Protein AF-A0A7C0TXQ8-F1 (afdb_monomer)

Solvent-accessible surface area (backbone atoms only — not comparable to full-atom values): 5633 Å² total; per-residue (Å²): 134,61,78,70,68,56,53,55,55,54,36,51,53,21,46,52,47,29,59,65,34,46,59,61,43,49,55,49,50,50,49,43,51,55,17,49,44,9,60,77,41,30,73,63,35,25,73,75,69,68,41,43,44,70,54,14,46,50,58,56,66,28,65,68,56,49,52,51,45,52,55,40,48,52,53,25,50,55,22,43,49,51,34,46,42,64,65,49,50,52,47,52,55,52,50,52,52,51,51,51,53,51,54,52,59,74,75,105

Structure (mmCIF, N/CA/C/O backbone):
data_AF-A0A7C0TXQ8-F1
#
_entry.id   AF-A0A7C0TXQ8-F1
#
loop_
_atom_site.group_PDB
_atom_site.id
_atom_site.type_symbol
_atom_site.label_atom_id
_atom_site.label_alt_id
_atom_site.label_comp_id
_atom_site.label_asym_id
_atom_site.label_entity_id
_atom_site.label_seq_id
_atom_site.pdbx_PDB_ins_code
_atom_site.Cartn_x
_atom_site.Cartn_y
_atom_site.Cartn_z
_atom_site.occupancy
_atom_site.B_iso_or_equiv
_atom_site.auth_seq_id
_atom_site.auth_comp_id
_atom_site.auth_asym_id
_atom_site.auth_atom_id
_atom_site.pdbx_PDB_model_num
ATOM 1 N N . MET A 1 1 ? -28.930 -2.802 24.374 1.00 45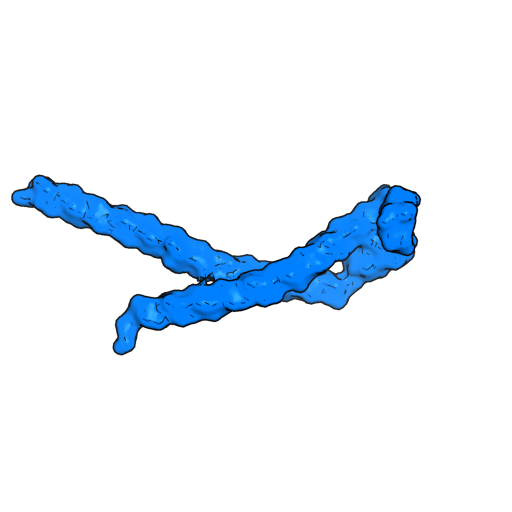.66 1 MET A N 1
ATOM 2 C CA . MET A 1 1 ? -27.706 -3.293 23.690 1.00 45.66 1 MET A CA 1
ATOM 3 C C . MET A 1 1 ? -26.529 -2.427 24.115 1.00 45.66 1 MET A C 1
ATOM 5 O O . MET A 1 1 ? -26.483 -1.263 23.745 1.00 45.66 1 MET A O 1
ATOM 9 N N . SER A 1 2 ? -25.650 -2.947 24.975 1.00 42.69 2 SER A N 1
ATOM 10 C CA . SER A 1 2 ? -24.591 -2.173 25.640 1.00 42.69 2 SER A CA 1
ATOM 11 C C . SER A 1 2 ? -23.492 -1.726 24.665 1.00 42.69 2 SER A C 1
ATOM 13 O O . SER A 1 2 ? -23.131 -2.452 23.735 1.00 42.69 2 SER A O 1
ATOM 15 N N . SER A 1 3 ? -22.935 -0.531 24.889 1.00 50.00 3 SER A N 1
ATOM 16 C CA . SER A 1 3 ? -21.854 0.076 24.086 1.00 50.00 3 SER A CA 1
ATOM 17 C C . SER A 1 3 ? -20.631 -0.842 23.901 1.00 50.00 3 SER A C 1
ATOM 19 O O . SER A 1 3 ? -19.936 -0.769 22.887 1.00 50.00 3 SER A O 1
ATOM 21 N N . LEU A 1 4 ? -20.426 -1.777 24.834 1.00 50.16 4 LEU A N 1
ATOM 22 C CA . LEU A 1 4 ? -19.380 -2.801 24.817 1.00 50.16 4 LEU A CA 1
ATOM 23 C C . LEU A 1 4 ? -19.529 -3.818 23.668 1.00 50.16 4 LEU A C 1
ATOM 25 O O . LEU A 1 4 ? -18.527 -4.214 23.076 1.00 50.16 4 LEU A O 1
ATOM 29 N N . GLY A 1 5 ? -20.755 -4.202 23.292 1.00 50.78 5 GLY A N 1
ATOM 30 C CA . GLY A 1 5 ? -21.002 -5.184 22.223 1.00 50.78 5 GLY A CA 1
ATOM 31 C C . GLY A 1 5 ? -20.835 -4.636 20.798 1.00 50.78 5 GLY A C 1
ATOM 32 O O . GLY A 1 5 ? -20.659 -5.399 19.850 1.00 50.78 5 GLY A O 1
ATOM 33 N N . ARG A 1 6 ? -20.872 -3.307 20.626 1.00 56.66 6 ARG A N 1
ATOM 34 C CA . ARG A 1 6 ? -20.675 -2.636 19.325 1.00 56.66 6 ARG A CA 1
ATOM 35 C C . ARG A 1 6 ? -19.187 -2.462 18.999 1.00 56.66 6 ARG A C 1
ATOM 37 O O . ARG A 1 6 ? -18.786 -2.633 17.850 1.00 56.66 6 ARG A O 1
ATOM 44 N N . SER A 1 7 ? -18.371 -2.194 20.024 1.00 61.97 7 SER A N 1
ATOM 45 C CA . SER A 1 7 ? -16.911 -2.041 19.919 1.00 61.97 7 SER A CA 1
ATOM 46 C C . SER A 1 7 ? -16.209 -3.343 19.504 1.00 61.97 7 SER A C 1
ATOM 48 O O . SER A 1 7 ? -15.290 -3.308 18.682 1.00 61.97 7 SER A O 1
ATOM 50 N N . SER A 1 8 ? -16.675 -4.507 19.978 1.00 72.56 8 SER A N 1
ATOM 51 C CA . SER A 1 8 ? -16.094 -5.804 19.595 1.00 72.56 8 SER A CA 1
ATOM 52 C C . SER A 1 8 ? -16.319 -6.137 18.116 1.00 72.56 8 SER A C 1
ATOM 54 O O . SER A 1 8 ? -15.373 -6.521 17.430 1.00 72.56 8 SER A O 1
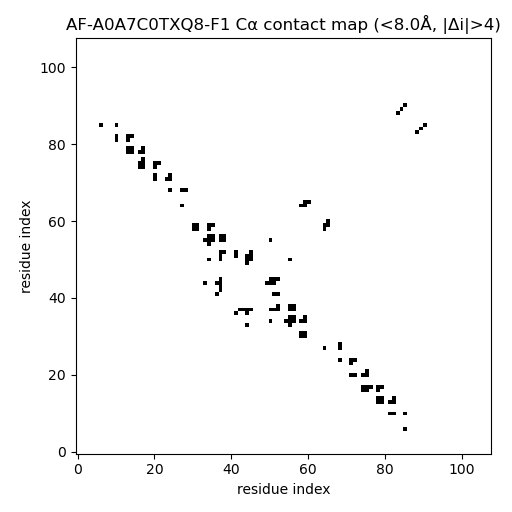ATOM 56 N N . LYS A 1 9 ? -17.533 -5.909 17.592 1.00 82.62 9 LYS A N 1
ATOM 57 C CA . LYS A 1 9 ? -17.863 -6.118 16.170 1.00 82.62 9 LYS A CA 1
ATOM 58 C C . LYS A 1 9 ? -17.076 -5.184 15.251 1.00 82.62 9 LYS A C 1
ATOM 60 O O . LYS A 1 9 ? -16.493 -5.647 14.278 1.00 82.62 9 LYS A O 1
ATOM 65 N N . ALA A 1 10 ? -17.010 -3.892 15.580 1.00 83.44 10 ALA A N 1
ATOM 66 C CA . ALA A 1 10 ? -16.237 -2.923 14.801 1.00 83.44 10 ALA A CA 1
ATOM 67 C C . ALA A 1 10 ? -14.740 -3.274 14.774 1.00 83.44 10 ALA A C 1
ATOM 69 O O . ALA A 1 10 ? -14.109 -3.218 13.724 1.00 83.44 10 ALA A O 1
ATOM 70 N N . THR A 1 11 ? -14.187 -3.713 15.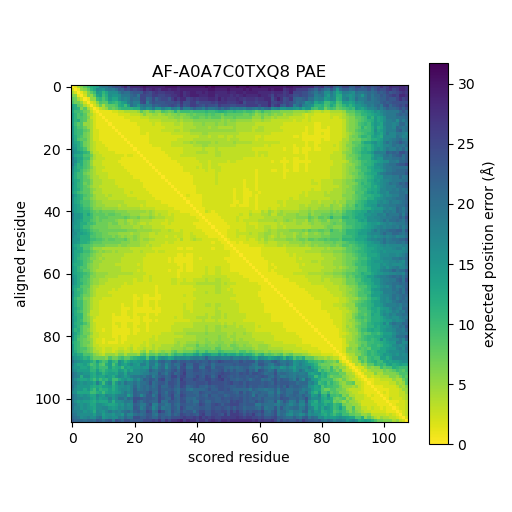909 1.00 88.62 11 THR A N 1
ATOM 71 C CA . THR A 1 11 ? -12.789 -4.162 15.998 1.00 88.62 11 THR A CA 1
ATOM 72 C C . THR A 1 11 ? -12.540 -5.426 15.178 1.00 88.62 11 THR A C 1
ATOM 74 O O . THR A 1 11 ? -11.498 -5.539 14.542 1.00 88.62 11 THR A O 1
ATOM 77 N N . TYR A 1 12 ? -13.484 -6.371 15.172 1.00 89.94 12 TYR A N 1
ATOM 78 C CA . TYR A 1 12 ? -13.386 -7.581 14.356 1.00 89.94 12 TYR A CA 1
ATOM 79 C C . TYR A 1 12 ? -13.395 -7.258 12.857 1.00 89.94 12 TYR A C 1
ATOM 81 O O . TYR A 1 12 ? -12.531 -7.731 12.124 1.00 89.94 12 TYR A O 1
ATOM 89 N N . ILE A 1 13 ? -14.320 -6.403 12.409 1.00 93.44 13 ILE A N 1
ATOM 90 C CA . ILE A 1 13 ? -14.383 -5.959 11.009 1.00 93.44 13 ILE A CA 1
ATOM 91 C C . ILE A 1 13 ? -13.089 -5.237 10.624 1.00 93.44 13 ILE A C 1
ATOM 93 O O . ILE A 1 13 ? -12.491 -5.560 9.601 1.00 93.44 13 ILE A O 1
ATOM 97 N N . ALA A 1 14 ? -12.620 -4.311 11.464 1.00 93.88 14 ALA A N 1
ATOM 98 C CA . ALA A 1 14 ? -11.375 -3.589 11.228 1.00 93.88 14 ALA A CA 1
ATOM 99 C C . ALA A 1 14 ? -10.168 -4.539 11.128 1.00 93.88 14 ALA A C 1
ATOM 101 O O . ALA A 1 14 ? -9.349 -4.387 10.227 1.00 93.88 14 ALA A O 1
ATOM 102 N N . LEU A 1 15 ? -10.102 -5.573 11.976 1.00 95.12 15 LEU A N 1
ATOM 103 C CA . LEU A 1 15 ? -9.059 -6.596 11.893 1.00 95.12 15 LEU A CA 1
ATOM 104 C C . LEU A 1 15 ? -9.097 -7.335 10.548 1.00 95.12 15 LEU A C 1
ATOM 106 O O . LEU A 1 15 ? -8.070 -7.460 9.884 1.00 95.12 15 LEU A O 1
ATOM 110 N N . ARG A 1 16 ? -10.281 -7.768 10.104 1.00 97.12 16 ARG A N 1
ATOM 111 C CA . ARG A 1 16 ? -10.430 -8.444 8.807 1.00 97.12 16 ARG A CA 1
ATOM 112 C C . ARG A 1 16 ? -10.029 -7.545 7.642 1.00 97.12 16 ARG A C 1
ATOM 114 O O . ARG A 1 16 ? -9.356 -8.015 6.733 1.00 97.12 16 ARG A O 1
ATOM 121 N N . ILE A 1 17 ? -10.378 -6.258 7.687 1.00 97.31 17 ILE A N 1
ATOM 122 C CA . ILE A 1 17 ? -9.939 -5.285 6.678 1.00 97.31 17 ILE A CA 1
ATOM 123 C C . ILE A 1 17 ? -8.412 -5.188 6.667 1.00 97.31 17 ILE A C 1
ATOM 125 O O . ILE A 1 17 ? -7.819 -5.275 5.594 1.00 97.31 17 ILE A O 1
ATOM 129 N N . THR A 1 18 ? -7.757 -5.060 7.826 1.00 97.19 18 THR A N 1
ATOM 130 C CA . THR A 1 18 ? -6.286 -4.992 7.883 1.00 97.19 18 THR A CA 1
ATOM 131 C C . THR A 1 18 ? -5.608 -6.252 7.360 1.00 97.19 18 THR A C 1
ATOM 133 O O . THR A 1 18 ? -4.640 -6.147 6.613 1.00 97.19 18 THR A O 1
ATOM 136 N N . GLU A 1 19 ? -6.134 -7.433 7.693 1.00 96.88 19 GLU A N 1
ATOM 137 C CA . GLU A 1 19 ? -5.606 -8.713 7.212 1.00 96.88 19 GLU A CA 1
ATOM 138 C C . GLU A 1 19 ? -5.718 -8.798 5.687 1.00 96.88 19 GLU A C 1
ATOM 140 O O . GLU A 1 19 ? -4.722 -9.032 5.007 1.00 96.88 19 GLU A O 1
ATOM 145 N N . LEU A 1 20 ? -6.902 -8.512 5.138 1.00 97.56 20 LEU A N 1
ATOM 146 C CA . LEU A 1 20 ? -7.154 -8.583 3.698 1.00 97.56 20 LEU A CA 1
ATOM 147 C C . LEU A 1 20 ? -6.364 -7.544 2.897 1.00 97.56 20 LEU A C 1
ATOM 149 O O . LEU A 1 20 ? -5.923 -7.831 1.790 1.00 97.56 20 LEU A O 1
ATOM 153 N N . THR A 1 21 ? -6.178 -6.342 3.441 1.00 98.12 21 THR A N 1
ATOM 154 C CA . THR A 1 21 ? -5.457 -5.259 2.753 1.00 98.12 21 THR A CA 1
ATOM 155 C C . THR A 1 21 ? -3.940 -5.364 2.878 1.00 98.12 21 THR A C 1
ATOM 157 O O . THR A 1 21 ? -3.241 -4.762 2.070 1.00 98.12 21 THR A O 1
ATOM 160 N N . SER A 1 22 ? -3.412 -6.146 3.827 1.00 97.38 22 SER A N 1
ATOM 161 C CA . SER A 1 22 ? -1.965 -6.262 4.056 1.00 97.38 22 SER A CA 1
ATOM 162 C C . SER A 1 22 ? -1.206 -6.876 2.875 1.00 97.38 22 SER A C 1
ATOM 164 O O . SER A 1 22 ? -0.199 -6.315 2.448 1.00 97.38 22 SER A O 1
ATOM 166 N N . ILE A 1 23 ? -1.704 -7.979 2.305 1.00 97.12 23 ILE A N 1
ATOM 167 C CA . ILE A 1 23 ? -1.046 -8.677 1.188 1.00 97.12 23 ILE A CA 1
ATOM 168 C C . ILE A 1 23 ? -1.046 -7.812 -0.087 1.00 97.12 23 ILE A C 1
ATOM 170 O O . ILE A 1 23 ? 0.033 -7.599 -0.644 1.00 97.12 23 ILE A O 1
ATOM 174 N N . PRO A 1 24 ? -2.187 -7.249 -0.545 1.00 97.25 24 PRO A N 1
ATOM 175 C CA . PRO A 1 24 ? -2.195 -6.364 -1.709 1.00 97.25 24 PRO A CA 1
ATOM 176 C C . PRO A 1 24 ? -1.339 -5.113 -1.505 1.00 97.25 24 PRO A C 1
ATOM 178 O O . P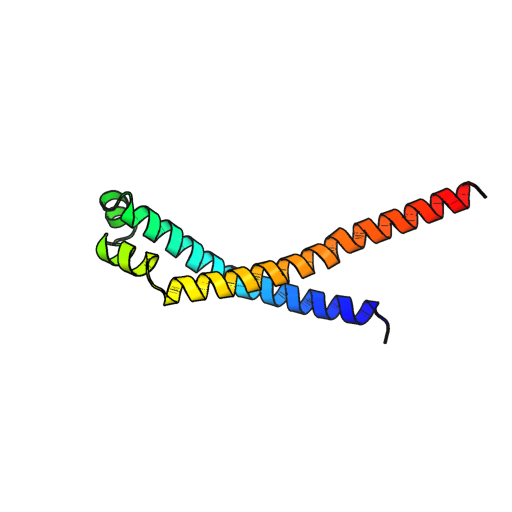RO A 1 24 ? -0.617 -4.710 -2.416 1.00 97.25 24 PRO A O 1
ATOM 181 N N . LEU A 1 25 ? -1.385 -4.507 -0.312 1.00 98.06 25 LEU A N 1
ATOM 182 C CA . LEU A 1 25 ? -0.582 -3.325 -0.009 1.00 98.06 25 LEU A CA 1
ATOM 183 C C . LEU A 1 25 ? 0.913 -3.640 -0.044 1.00 98.06 25 LEU A C 1
ATOM 185 O O . LEU A 1 25 ? 1.682 -2.863 -0.601 1.00 98.06 25 LEU A O 1
ATOM 189 N N . PHE A 1 26 ? 1.317 -4.785 0.511 1.00 98.00 26 PHE A N 1
ATOM 190 C CA . PHE A 1 26 ? 2.700 -5.243 0.469 1.00 98.00 26 PHE A CA 1
ATOM 191 C C . PHE A 1 26 ? 3.175 -5.466 -0.969 1.00 98.00 26 PHE A C 1
ATOM 193 O O . PHE A 1 26 ? 4.234 -4.969 -1.343 1.00 98.00 26 PHE A O 1
ATOM 200 N N . ALA A 1 27 ? 2.372 -6.135 -1.801 1.00 97.44 27 ALA A N 1
ATOM 201 C CA . ALA A 1 27 ? 2.704 -6.350 -3.207 1.00 97.44 27 ALA A CA 1
ATOM 202 C C . ALA A 1 27 ? 2.875 -5.024 -3.968 1.00 97.44 27 ALA A C 1
ATOM 204 O O . ALA A 1 27 ? 3.862 -4.842 -4.680 1.00 97.44 27 ALA A O 1
ATOM 205 N N . LEU A 1 28 ? 1.958 -4.068 -3.777 1.00 97.50 28 LEU A N 1
ATOM 206 C CA . LEU A 1 28 ? 2.059 -2.746 -4.398 1.00 97.50 28 LEU A CA 1
ATOM 207 C C . LEU A 1 28 ? 3.255 -1.945 -3.871 1.00 97.50 28 LEU A C 1
ATOM 209 O O . LEU A 1 28 ? 3.899 -1.244 -4.647 1.00 97.50 28 LEU A O 1
ATOM 213 N N . LEU A 1 29 ? 3.580 -2.057 -2.581 1.00 97.38 29 LEU A N 1
ATOM 214 C CA . LEU A 1 29 ? 4.755 -1.414 -1.996 1.00 97.38 29 LEU A CA 1
ATOM 215 C C . LEU A 1 29 ? 6.046 -1.959 -2.616 1.00 97.38 29 LEU A C 1
ATOM 217 O O . LEU A 1 29 ? 6.894 -1.177 -3.037 1.00 97.38 29 LEU A O 1
ATOM 221 N N . VAL A 1 30 ? 6.178 -3.286 -2.716 1.00 96.75 30 VAL A N 1
ATOM 222 C CA . VAL A 1 30 ? 7.324 -3.934 -3.372 1.00 96.75 30 VAL A CA 1
ATOM 223 C C . VAL A 1 30 ? 7.426 -3.482 -4.825 1.00 96.75 30 VAL A C 1
ATOM 225 O O . VAL A 1 30 ? 8.503 -3.085 -5.259 1.00 96.75 30 VAL A O 1
ATOM 228 N N . LEU A 1 31 ? 6.309 -3.455 -5.557 1.00 95.81 31 LEU A N 1
ATOM 229 C CA . LEU A 1 31 ? 6.270 -2.964 -6.933 1.00 95.81 31 LEU A CA 1
ATOM 230 C C . LEU A 1 31 ? 6.767 -1.513 -7.035 1.00 95.81 31 LEU A C 1
ATOM 232 O O . LEU A 1 31 ? 7.572 -1.198 -7.910 1.00 95.81 31 LEU A O 1
ATOM 236 N N . TYR A 1 32 ? 6.329 -0.633 -6.130 1.00 95.75 32 TYR A N 1
ATOM 237 C CA . TYR A 1 32 ? 6.761 0.766 -6.080 1.00 95.75 32 TYR A CA 1
ATOM 238 C C . TYR A 1 32 ? 8.254 0.913 -5.779 1.00 95.75 32 TYR A C 1
ATOM 240 O O . TYR A 1 32 ? 8.925 1.724 -6.417 1.00 95.75 32 TYR A O 1
ATOM 248 N N . ILE A 1 33 ? 8.777 0.117 -4.846 1.00 96.38 33 ILE A N 1
ATOM 249 C CA . ILE A 1 33 ? 10.199 0.110 -4.493 1.00 96.38 33 ILE A CA 1
ATOM 250 C C . ILE A 1 33 ? 11.027 -0.385 -5.680 1.00 96.38 33 ILE A C 1
ATOM 252 O O . ILE A 1 33 ? 11.920 0.326 -6.131 1.00 96.38 33 ILE A O 1
ATOM 256 N N . VAL A 1 34 ? 10.711 -1.563 -6.226 1.00 96.50 34 VAL A N 1
ATOM 257 C CA . VAL A 1 34 ? 11.462 -2.170 -7.337 1.00 96.50 34 VAL A CA 1
ATOM 258 C C . VAL A 1 34 ? 11.433 -1.271 -8.570 1.00 96.50 34 VAL A C 1
ATOM 260 O O . VAL A 1 34 ? 12.480 -1.000 -9.149 1.00 96.50 34 VAL A O 1
ATOM 263 N N . SER A 1 35 ? 10.265 -0.738 -8.940 1.00 96.62 35 SER A N 1
ATOM 264 C CA . SER A 1 35 ? 10.152 0.192 -10.071 1.00 96.62 35 SER A CA 1
ATOM 265 C C . SER A 1 35 ? 10.876 1.520 -9.823 1.00 96.62 35 SER A C 1
ATOM 267 O O . SER A 1 35 ? 11.507 2.045 -10.735 1.00 96.62 35 SER A O 1
ATOM 269 N N . GLY A 1 36 ? 10.867 2.039 -8.590 1.00 96.81 36 GLY A N 1
ATOM 270 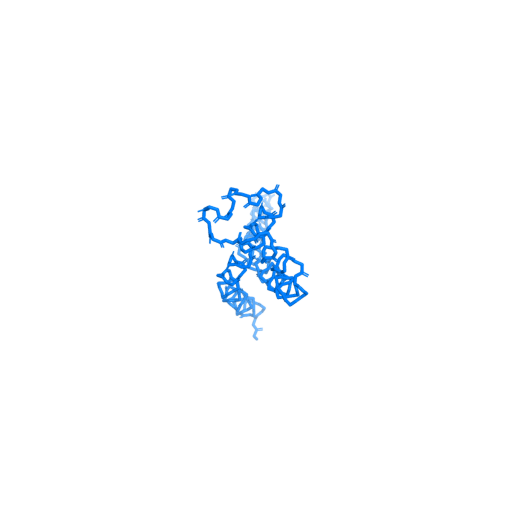C CA . GLY A 1 36 ? 11.632 3.233 -8.222 1.00 96.81 36 GLY A CA 1
ATOM 271 C C . GLY A 1 36 ? 13.140 3.012 -8.353 1.00 96.81 36 GLY A C 1
ATOM 272 O O . GLY A 1 36 ? 13.838 3.814 -8.973 1.00 96.81 36 GLY A O 1
ATOM 273 N N . TYR A 1 37 ? 13.645 1.881 -7.853 1.00 96.88 37 TYR A N 1
ATOM 274 C CA . TYR A 1 37 ? 15.043 1.495 -8.048 1.00 96.88 37 TYR A CA 1
ATOM 275 C C . TYR A 1 37 ? 15.376 1.222 -9.517 1.00 96.88 37 TYR A C 1
ATOM 277 O O . TYR A 1 37 ? 16.481 1.552 -9.935 1.00 96.88 37 TYR A O 1
ATOM 285 N N . GLY A 1 38 ? 14.441 0.691 -10.309 1.00 96.62 38 GLY A N 1
ATOM 286 C CA . GLY A 1 38 ? 14.621 0.473 -11.748 1.00 96.62 38 GLY A CA 1
ATOM 287 C C . GLY A 1 38 ? 14.770 1.768 -12.550 1.00 96.62 38 GLY A C 1
ATOM 288 O O . GLY A 1 38 ? 15.404 1.770 -13.599 1.00 96.62 38 GLY A O 1
ATOM 289 N N . ILE A 1 39 ? 14.256 2.889 -12.037 1.00 96.94 39 ILE A N 1
ATOM 290 C CA . ILE A 1 39 ? 14.491 4.221 -12.613 1.00 96.94 39 ILE A CA 1
ATOM 291 C C . ILE A 1 39 ? 15.871 4.755 -12.207 1.00 96.94 39 ILE A C 1
ATOM 293 O O . ILE A 1 39 ? 16.565 5.341 -13.033 1.00 96.94 39 ILE A O 1
ATOM 297 N N . LEU A 1 40 ? 16.269 4.560 -10.945 1.00 97.19 40 LEU A N 1
ATOM 298 C CA . LEU A 1 40 ? 17.526 5.091 -10.403 1.00 97.19 40 LEU A CA 1
ATOM 299 C C . LEU A 1 40 ? 18.764 4.300 -10.852 1.00 97.19 40 LEU A C 1
ATOM 301 O O . LEU A 1 40 ? 19.811 4.887 -11.096 1.00 97.19 40 LEU A O 1
ATOM 305 N N . ASN A 1 41 ? 18.654 2.973 -10.934 1.00 96.06 41 ASN A N 1
ATOM 306 C CA . ASN A 1 41 ? 19.745 2.042 -11.232 1.00 96.06 41 ASN A CA 1
ATOM 307 C C . ASN A 1 41 ? 19.271 0.960 -12.224 1.00 96.06 41 ASN A C 1
ATOM 309 O O . ASN A 1 41 ? 19.174 -0.215 -11.853 1.00 96.06 41 ASN A O 1
ATOM 313 N N . PRO A 1 42 ? 18.965 1.330 -13.481 1.00 93.12 42 PRO A N 1
ATOM 314 C CA . PRO A 1 42 ? 18.296 0.445 -14.435 1.00 93.12 42 PRO A CA 1
ATOM 315 C C . 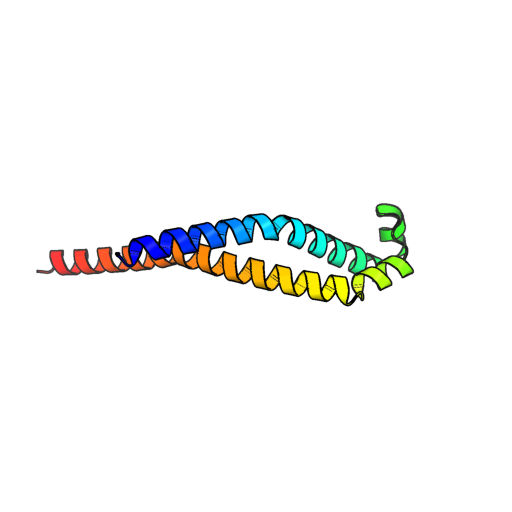PRO A 1 42 ? 19.067 -0.849 -14.708 1.00 93.12 42 PRO A C 1
ATOM 317 O O . PRO A 1 42 ? 18.477 -1.919 -14.640 1.00 93.12 42 PRO A O 1
ATOM 320 N N . LEU A 1 43 ? 20.391 -0.779 -14.901 1.00 94.38 43 LEU A N 1
ATOM 321 C CA . LEU A 1 43 ? 21.218 -1.960 -15.191 1.00 94.38 43 LEU A CA 1
ATOM 322 C C . LEU A 1 43 ? 21.173 -3.014 -14.074 1.00 94.38 43 LEU A C 1
ATOM 324 O O . LEU A 1 43 ? 21.114 -4.208 -14.346 1.00 94.38 43 LEU A O 1
ATOM 328 N N . VAL A 1 44 ? 21.194 -2.584 -12.809 1.00 94.56 44 VAL A N 1
ATOM 329 C CA . VAL A 1 44 ? 21.186 -3.505 -11.661 1.00 94.56 44 VAL A CA 1
ATOM 330 C C . VAL A 1 44 ? 19.831 -4.198 -11.548 1.00 94.56 44 VAL A C 1
ATOM 332 O O . VAL A 1 44 ? 19.760 -5.409 -11.351 1.00 94.56 44 VAL A O 1
ATOM 335 N N . VAL A 1 45 ? 18.747 -3.435 -11.678 1.00 94.75 45 VAL A N 1
ATOM 336 C CA . VAL A 1 45 ? 17.389 -3.966 -11.523 1.00 94.75 45 VAL A CA 1
ATOM 337 C C . VAL A 1 45 ? 16.992 -4.843 -12.703 1.00 94.75 45 VAL A C 1
ATOM 339 O O . VAL A 1 45 ? 16.378 -5.886 -12.484 1.00 94.75 45 VAL A O 1
ATOM 342 N N . GLU A 1 46 ? 17.383 -4.487 -13.924 1.00 95.25 46 GLU A N 1
ATOM 343 C CA . GLU A 1 46 ? 17.137 -5.298 -15.116 1.00 95.25 46 GLU A CA 1
ATOM 344 C C . GLU A 1 46 ? 17.812 -6.671 -15.002 1.00 95.25 46 GLU A C 1
ATOM 346 O O . GLU A 1 46 ? 17.175 -7.689 -15.251 1.00 95.25 46 GLU A O 1
ATOM 351 N N . VAL A 1 47 ? 19.049 -6.734 -14.497 1.00 95.94 47 VAL A N 1
ATOM 352 C CA . VAL A 1 47 ? 19.742 -8.012 -14.247 1.00 95.94 47 VAL A CA 1
ATOM 353 C C . VAL A 1 47 ? 19.055 -8.844 -13.157 1.00 95.94 47 VAL A C 1
ATOM 355 O O . VAL A 1 47 ? 18.956 -10.062 -13.285 1.00 95.94 47 VAL A O 1
ATOM 358 N N . LEU A 1 48 ? 18.580 -8.214 -12.078 1.00 94.25 48 LEU A N 1
ATOM 359 C CA . LEU A 1 48 ? 18.000 -8.929 -10.933 1.00 94.25 48 LEU A CA 1
ATOM 360 C C . LEU A 1 48 ? 16.539 -9.347 -11.132 1.00 94.25 48 LEU A C 1
ATOM 362 O O . LEU A 1 48 ? 16.092 -10.320 -10.528 1.00 94.25 48 LEU A O 1
ATOM 366 N N . THR A 1 49 ? 15.777 -8.584 -11.912 1.00 93.19 49 THR A N 1
ATOM 367 C CA . THR A 1 49 ? 14.313 -8.720 -11.997 1.00 93.19 49 THR A CA 1
ATOM 368 C C . THR A 1 49 ? 13.794 -8.879 -13.422 1.00 93.19 49 THR A C 1
ATOM 370 O O . THR A 1 49 ? 12.622 -9.200 -13.598 1.00 93.19 49 THR A O 1
ATOM 373 N N . GLY A 1 50 ? 14.633 -8.646 -14.435 1.00 93.62 50 GLY A N 1
ATOM 374 C CA . GLY A 1 50 ? 14.228 -8.588 -15.840 1.00 93.62 50 GLY A CA 1
ATOM 375 C C . GLY A 1 50 ? 13.450 -7.325 -16.216 1.00 93.62 50 GLY A C 1
ATOM 376 O O . GLY A 1 50 ? 13.008 -7.210 -17.352 1.00 93.62 50 GLY A O 1
ATOM 377 N N . LEU A 1 51 ? 13.253 -6.388 -15.281 1.00 94.12 51 LEU A N 1
ATOM 378 C CA . LEU A 1 51 ? 12.471 -5.178 -15.507 1.00 94.12 51 LEU A CA 1
ATOM 379 C C . LEU A 1 51 ? 13.321 -4.104 -16.190 1.00 94.12 51 LEU A C 1
ATOM 381 O O . LEU A 1 51 ? 14.232 -3.548 -15.573 1.00 94.12 51 LEU A O 1
ATOM 385 N N . SER A 1 52 ? 12.992 -3.768 -17.437 1.00 96.50 52 SER A N 1
ATOM 386 C CA . SER A 1 52 ? 13.679 -2.695 -18.159 1.00 96.50 52 SER A CA 1
ATOM 387 C C . SER A 1 52 ? 13.354 -1.317 -17.572 1.00 96.50 52 SER A C 1
ATOM 389 O O . SER A 1 52 ? 12.30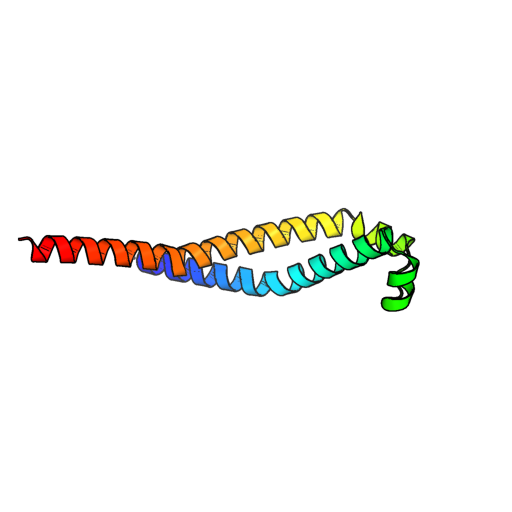8 -1.106 -16.947 1.00 96.50 52 SER A O 1
ATOM 391 N N . TYR A 1 53 ? 14.201 -0.321 -17.857 1.00 96.38 53 TYR A N 1
ATOM 392 C CA . TYR A 1 53 ? 13.947 1.076 -17.476 1.00 96.38 53 TYR A CA 1
ATOM 393 C C . TYR A 1 53 ? 12.553 1.564 -17.909 1.00 96.38 53 TYR A C 1
ATOM 395 O O . TYR A 1 53 ? 11.839 2.210 -17.141 1.00 96.38 53 TYR A O 1
ATOM 403 N N . THR A 1 54 ? 12.144 1.248 -19.143 1.00 97.00 54 THR A N 1
ATOM 404 C CA . THR A 1 54 ? 10.865 1.726 -19.691 1.00 97.00 54 THR A CA 1
ATOM 405 C C . THR A 1 54 ? 9.661 1.114 -18.980 1.00 97.00 54 THR A C 1
ATOM 407 O O . THR A 1 54 ? 8.664 1.802 -18.747 1.00 97.00 54 THR A O 1
ATOM 410 N N . GLU A 1 55 ? 9.753 -0.155 -18.586 1.00 96.19 55 GLU A N 1
ATOM 411 C CA . GLU A 1 55 ? 8.713 -0.840 -17.822 1.00 96.19 55 GLU A CA 1
ATOM 412 C C . GLU A 1 55 ? 8.677 -0.341 -16.380 1.00 96.19 55 GLU A C 1
ATOM 414 O O . GLU A 1 55 ? 7.596 -0.042 -15.872 1.00 96.19 55 GLU A O 1
ATOM 419 N N . ALA A 1 56 ? 9.841 -0.156 -15.750 1.00 96.81 56 ALA A N 1
ATOM 420 C CA . ALA A 1 56 ? 9.955 0.441 -14.425 1.00 96.81 56 ALA A CA 1
ATOM 421 C C . ALA A 1 56 ? 9.311 1.833 -14.387 1.00 96.81 56 ALA A C 1
ATOM 423 O O . ALA A 1 56 ? 8.469 2.105 -13.529 1.00 96.81 56 ALA A O 1
ATOM 424 N N . LEU A 1 57 ? 9.615 2.684 -15.371 1.00 97.50 57 LEU A N 1
ATOM 425 C CA . LEU A 1 57 ? 9.028 4.015 -15.486 1.00 97.50 57 LEU A CA 1
ATOM 426 C C . LEU A 1 57 ? 7.504 3.956 -15.662 1.00 97.50 57 LEU A C 1
ATOM 428 O O . LEU A 1 57 ? 6.780 4.684 -14.978 1.00 97.50 57 LEU A O 1
ATOM 432 N N . ARG A 1 58 ? 6.998 3.072 -16.532 1.00 96.94 58 ARG A N 1
ATOM 433 C CA . ARG A 1 58 ? 5.552 2.879 -16.749 1.00 96.94 58 ARG A CA 1
ATOM 434 C C . ARG A 1 58 ? 4.837 2.400 -15.488 1.00 96.94 58 ARG A C 1
ATOM 436 O O . ARG A 1 58 ? 3.781 2.935 -15.157 1.00 96.94 58 ARG A O 1
ATOM 443 N N . LEU A 1 59 ? 5.399 1.423 -14.776 1.00 96.12 59 LEU A N 1
ATOM 444 C CA . LEU A 1 59 ? 4.819 0.895 -13.540 1.00 96.12 59 LEU A CA 1
ATOM 445 C C . LEU A 1 59 ? 4.803 1.954 -12.435 1.00 96.12 59 LEU A C 1
ATOM 447 O O . LEU A 1 59 ? 3.763 2.181 -11.820 1.00 96.12 59 LEU A O 1
ATOM 451 N N . HIS A 1 60 ? 5.922 2.650 -12.226 1.00 97.19 60 HIS A N 1
ATOM 452 C CA . HIS A 1 60 ? 6.062 3.626 -11.146 1.00 97.19 60 HIS A CA 1
ATOM 453 C C . HIS A 1 60 ? 5.158 4.854 -11.332 1.00 97.19 60 HIS A C 1
ATOM 455 O O . HIS A 1 60 ? 4.597 5.395 -10.375 1.00 97.19 60 HIS A O 1
ATOM 461 N N . THR A 1 61 ? 4.998 5.303 -12.581 1.00 96.81 61 THR A N 1
ATOM 462 C CA . THR A 1 61 ? 4.207 6.498 -12.917 1.00 96.81 61 THR A CA 1
ATOM 463 C C . THR A 1 61 ? 2.736 6.199 -13.204 1.00 96.81 61 THR A C 1
ATOM 465 O O . THR A 1 61 ? 1.940 7.141 -13.307 1.00 96.81 61 THR A O 1
ATOM 468 N N . SER A 1 62 ? 2.354 4.918 -13.273 1.00 97.69 62 SER A N 1
ATOM 469 C CA . SER A 1 62 ? 0.994 4.484 -13.587 1.00 97.69 62 SER A CA 1
ATOM 47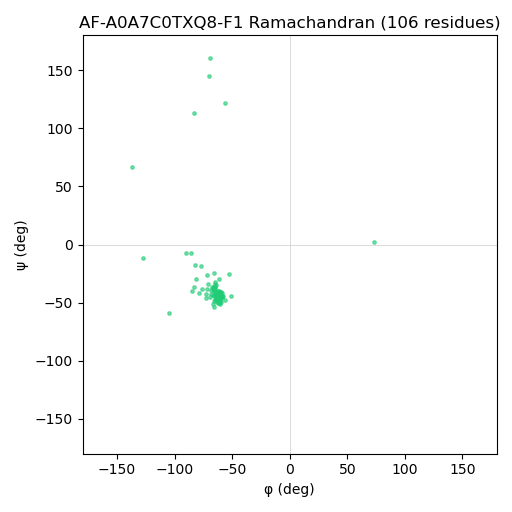0 C C . SER A 1 62 ? -0.034 5.099 -12.627 1.00 97.69 62 SER A C 1
ATOM 472 O O . SER A 1 62 ? 0.033 4.880 -11.411 1.00 97.69 62 SER A O 1
ATOM 474 N N . PRO A 1 63 ? -1.032 5.847 -13.138 1.00 96.75 63 PRO A N 1
ATOM 475 C CA . PRO A 1 63 ? -2.078 6.417 -12.298 1.00 96.75 63 PRO A CA 1
ATOM 476 C C . PRO A 1 63 ? -2.939 5.333 -11.645 1.00 96.75 63 PRO A C 1
ATOM 478 O O . PRO A 1 63 ? -3.363 5.510 -10.508 1.00 96.75 63 PRO A O 1
ATOM 481 N N . VAL A 1 64 ? -3.145 4.198 -12.319 1.00 96.69 64 VAL A N 1
ATOM 482 C CA . VAL A 1 64 ? -3.943 3.081 -11.795 1.00 96.69 64 VAL A CA 1
ATOM 483 C C . VAL A 1 64 ? -3.267 2.464 -10.572 1.00 96.69 64 VAL A C 1
ATOM 485 O O . VAL A 1 64 ? -3.905 2.316 -9.531 1.00 96.69 64 VAL A O 1
ATOM 488 N N . ILE A 1 65 ? -1.965 2.170 -10.666 1.00 95.94 65 ILE A N 1
ATOM 489 C CA . ILE A 1 65 ? -1.189 1.588 -9.558 1.00 95.94 65 ILE A CA 1
ATOM 490 C C . ILE A 1 65 ? -1.136 2.572 -8.383 1.00 95.94 65 ILE A C 1
ATOM 492 O O . ILE A 1 65 ? -1.351 2.177 -7.238 1.00 95.94 65 ILE A O 1
ATOM 496 N N . ARG A 1 66 ? -0.938 3.866 -8.663 1.00 96.81 66 ARG A N 1
ATOM 497 C CA . ARG A 1 66 ? -0.927 4.927 -7.647 1.00 96.81 66 ARG A CA 1
ATOM 498 C C . ARG A 1 66 ? -2.244 5.034 -6.890 1.00 96.81 66 ARG A C 1
ATOM 500 O O . ARG A 1 66 ? -2.245 5.046 -5.662 1.00 96.81 66 ARG A O 1
ATOM 507 N N . VAL A 1 67 ? -3.362 5.113 -7.610 1.00 97.62 67 VAL A N 1
ATOM 508 C CA . VAL A 1 67 ? -4.693 5.217 -6.997 1.00 97.62 67 VAL A CA 1
ATOM 509 C C . VAL A 1 67 ? -5.005 3.961 -6.187 1.00 97.62 67 VAL A C 1
ATOM 511 O O . VAL A 1 67 ? -5.467 4.081 -5.054 1.00 97.62 67 VAL A O 1
ATOM 514 N N . ALA A 1 68 ? -4.688 2.772 -6.710 1.00 96.75 68 ALA A N 1
ATOM 515 C CA . ALA A 1 68 ? -4.856 1.516 -5.982 1.00 96.75 68 ALA A CA 1
ATOM 516 C C . ALA A 1 68 ? -4.025 1.486 -4.690 1.00 96.75 68 ALA A C 1
ATOM 518 O O . ALA A 1 68 ? -4.555 1.155 -3.629 1.00 96.75 68 ALA A O 1
ATOM 519 N N . PHE A 1 69 ? -2.752 1.892 -4.753 1.00 97.44 69 PHE A N 1
ATOM 520 C CA . PHE A 1 69 ? -1.878 1.960 -3.582 1.00 97.44 69 PHE A CA 1
ATOM 521 C C . PHE A 1 69 ? -2.435 2.910 -2.523 1.00 97.44 69 PHE A C 1
ATOM 523 O O . PHE A 1 69 ? -2.580 2.510 -1.372 1.00 97.44 69 PHE A O 1
ATOM 530 N N . ILE A 1 70 ? -2.812 4.134 -2.904 1.00 97.56 70 ILE A N 1
ATOM 531 C CA . ILE A 1 70 ? -3.361 5.131 -1.973 1.00 97.56 70 ILE A CA 1
ATOM 532 C C . ILE A 1 70 ? -4.667 4.630 -1.346 1.00 97.56 70 ILE A C 1
ATOM 534 O O . ILE A 1 70 ? -4.825 4.692 -0.127 1.00 97.56 70 ILE A O 1
ATOM 538 N N . ALA A 1 71 ? -5.590 4.103 -2.153 1.00 97.31 71 ALA A N 1
ATOM 539 C CA . ALA A 1 71 ? -6.876 3.613 -1.667 1.00 97.31 71 ALA A CA 1
ATOM 540 C C . ALA A 1 71 ? -6.703 2.463 -0.661 1.00 97.31 71 ALA A C 1
ATOM 542 O O . ALA A 1 71 ? -7.307 2.479 0.418 1.00 97.31 71 ALA A O 1
ATOM 543 N N . ILE A 1 72 ? -5.838 1.492 -0.973 1.00 98.00 72 ILE A N 1
ATOM 544 C CA . ILE A 1 72 ? -5.553 0.368 -0.076 1.00 98.00 72 ILE A CA 1
ATOM 545 C C . ILE A 1 72 ? -4.801 0.853 1.171 1.00 98.00 72 ILE A C 1
ATOM 547 O O . ILE A 1 72 ? -5.159 0.447 2.274 1.00 98.00 72 ILE A O 1
ATOM 551 N N . ALA A 1 73 ? -3.819 1.748 1.034 1.00 97.56 73 ALA A N 1
ATOM 552 C CA . ALA A 1 73 ? -3.038 2.277 2.152 1.00 97.56 73 ALA A CA 1
ATOM 553 C C . ALA A 1 73 ? -3.911 3.036 3.158 1.00 97.56 73 ALA A C 1
ATOM 555 O O . ALA A 1 73 ? -3.808 2.793 4.362 1.00 97.56 73 ALA A O 1
ATOM 556 N N . ILE A 1 74 ? -4.804 3.912 2.683 1.00 97.94 74 ILE A N 1
ATOM 557 C CA . ILE A 1 74 ? -5.752 4.639 3.539 1.00 97.94 74 ILE A CA 1
ATOM 558 C C . ILE A 1 74 ? -6.676 3.651 4.253 1.00 97.94 74 ILE A C 1
ATOM 560 O O . ILE A 1 74 ? -6.829 3.725 5.473 1.00 97.94 74 ILE A O 1
ATOM 564 N N . THR A 1 75 ? -7.240 2.691 3.516 1.00 97.00 75 THR A N 1
ATOM 565 C CA . THR A 1 75 ? -8.151 1.677 4.069 1.00 97.00 75 THR A CA 1
ATOM 566 C C . THR A 1 75 ? -7.465 0.827 5.142 1.00 97.00 75 THR A C 1
ATOM 568 O O . THR A 1 75 ? -8.005 0.650 6.237 1.00 97.00 75 THR A O 1
ATOM 571 N N . HIS A 1 76 ? -6.252 0.344 4.855 1.00 97.94 76 HIS A N 1
ATOM 572 C CA . HIS A 1 76 ? -5.434 -0.445 5.773 1.00 97.94 76 HIS A CA 1
ATOM 573 C C . HIS A 1 76 ? -5.094 0.349 7.035 1.00 97.94 76 HIS A C 1
ATOM 575 O O . HIS A 1 76 ? -5.307 -0.124 8.151 1.00 97.94 76 HIS A O 1
ATOM 581 N N . THR A 1 77 ? -4.613 1.581 6.861 1.00 95.62 77 THR A N 1
ATOM 582 C CA . THR A 1 77 ? -4.193 2.445 7.966 1.00 95.62 77 THR A CA 1
ATOM 583 C C . THR A 1 77 ? -5.376 2.772 8.867 1.00 95.62 77 THR A C 1
ATOM 585 O O . THR A 1 77 ? -5.298 2.568 10.076 1.00 95.62 77 THR A O 1
ATOM 588 N N . TYR A 1 78 ? -6.503 3.204 8.299 1.00 95.44 78 TYR A N 1
ATOM 589 C CA . TYR A 1 78 ? -7.690 3.563 9.071 1.00 95.44 78 TYR A CA 1
ATOM 590 C C . TYR A 1 78 ? -8.227 2.383 9.895 1.00 95.44 78 TYR A C 1
ATOM 592 O O . TYR A 1 78 ? -8.468 2.513 11.098 1.00 95.44 78 TYR A O 1
ATOM 600 N N . ALA A 1 79 ? -8.343 1.200 9.283 1.00 93.88 79 ALA A N 1
ATOM 601 C CA . ALA A 1 79 ? -8.753 -0.008 9.990 1.00 93.88 79 ALA A CA 1
ATOM 602 C C . ALA A 1 79 ? -7.735 -0.416 11.076 1.00 93.88 79 ALA A C 1
ATOM 604 O O . ALA A 1 79 ? -8.122 -0.748 12.199 1.00 93.88 79 ALA A O 1
ATOM 605 N N . GLY A 1 80 ? -6.435 -0.312 10.788 1.00 94.00 80 GLY A N 1
ATOM 606 C CA . GLY A 1 80 ? -5.363 -0.575 11.750 1.00 94.00 80 GLY A CA 1
ATOM 607 C C . GLY A 1 80 ? -5.416 0.351 12.959 1.00 94.00 80 GLY A C 1
ATOM 608 O O . GLY A 1 80 ? -5.301 -0.113 14.095 1.00 94.00 80 GLY A O 1
ATOM 609 N N . PHE A 1 81 ? -5.692 1.637 12.745 1.0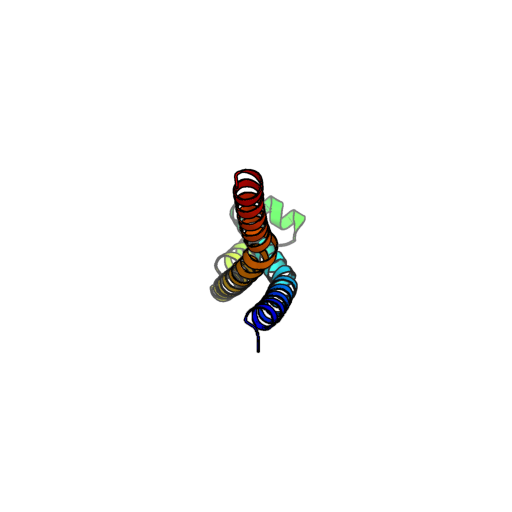0 92.94 81 PHE A N 1
ATOM 610 C CA . PHE A 1 81 ? -5.892 2.603 13.822 1.00 92.94 81 PHE A CA 1
ATOM 611 C C . PHE A 1 81 ? -7.059 2.217 14.733 1.00 92.94 81 PHE A C 1
ATOM 613 O O . PHE A 1 81 ? -6.904 2.230 15.954 1.00 92.94 81 PHE A O 1
ATOM 620 N N . ILE A 1 82 ? -8.198 1.799 14.172 1.00 90.19 82 ILE A N 1
ATOM 621 C CA . ILE A 1 82 ? -9.346 1.326 14.964 1.00 90.19 82 ILE A CA 1
ATOM 622 C C . ILE A 1 82 ? -8.950 0.123 15.830 1.00 90.19 82 ILE A C 1
ATOM 624 O O . ILE A 1 82 ? -9.268 0.082 17.022 1.00 90.19 82 ILE A O 1
ATOM 628 N N . VAL A 1 83 ? -8.225 -0.847 15.262 1.00 90.25 83 VAL A N 1
ATOM 629 C CA . VAL A 1 83 ? -7.739 -2.020 16.005 1.00 90.25 83 VAL A CA 1
ATOM 630 C C . VAL A 1 83 ? -6.792 -1.603 17.133 1.00 90.25 83 VAL A C 1
ATOM 632 O O . VAL A 1 83 ? -6.946 -2.075 18.261 1.00 90.25 83 VAL A O 1
ATOM 635 N N . LEU A 1 84 ? -5.835 -0.712 16.862 1.00 88.12 84 LEU A N 1
ATOM 636 C CA . LEU A 1 84 ? -4.862 -0.234 17.847 1.00 88.12 84 LEU A CA 1
ATOM 637 C C . LEU A 1 84 ? -5.528 0.530 18.995 1.00 88.12 84 LEU A C 1
ATOM 639 O O . LEU A 1 84 ? -5.239 0.254 20.163 1.00 88.12 84 LEU A O 1
ATOM 643 N N . ILE A 1 85 ? -6.453 1.439 18.684 1.00 85.75 85 ILE A N 1
ATOM 644 C CA . ILE A 1 85 ? -7.192 2.211 19.687 1.00 85.75 85 ILE A CA 1
ATOM 645 C C . ILE A 1 85 ? -8.011 1.268 20.572 1.00 85.75 85 ILE A C 1
ATOM 647 O O . ILE A 1 85 ? -7.887 1.303 21.798 1.00 85.75 85 ILE A O 1
ATOM 651 N N . ASN A 1 86 ? -8.785 0.360 19.975 1.00 82.50 86 ASN A N 1
ATOM 652 C CA . ASN A 1 86 ? -9.669 -0.517 20.739 1.00 82.50 86 ASN A CA 1
ATOM 653 C C . ASN A 1 86 ? -8.911 -1.586 21.542 1.00 82.50 86 ASN A C 1
ATOM 655 O O . ASN A 1 86 ? -9.340 -1.940 22.641 1.00 82.50 86 ASN A O 1
ATOM 659 N N . ARG A 1 87 ? -7.781 -2.102 21.036 1.00 78.75 87 ARG A N 1
ATOM 660 C CA . ARG A 1 87 ? -7.002 -3.143 21.731 1.00 78.75 87 ARG A CA 1
ATOM 661 C C . ARG A 1 87 ? -6.021 -2.592 22.758 1.00 78.75 87 ARG A C 1
ATOM 663 O O . ARG A 1 87 ? -5.842 -3.223 23.799 1.00 78.75 87 ARG A O 1
ATOM 670 N N . ARG A 1 88 ? -5.352 -1.477 22.456 1.00 72.81 88 ARG A N 1
ATOM 671 C CA . ARG A 1 88 ? -4.250 -0.944 23.270 1.00 72.81 88 ARG A CA 1
ATOM 672 C C . ARG A 1 88 ? -4.691 0.266 24.082 1.00 72.81 88 ARG A C 1
ATOM 674 O O . ARG A 1 88 ? -4.666 0.205 25.306 1.00 72.81 88 ARG A O 1
ATOM 681 N N . VAL A 1 89 ? -5.166 1.323 23.427 1.00 64.94 89 VAL A N 1
ATOM 682 C CA . VAL A 1 89 ? -5.526 2.582 24.109 1.00 64.94 89 VAL A CA 1
ATOM 683 C C . VAL A 1 89 ? -6.696 2.370 25.073 1.00 64.94 89 VAL A C 1
ATOM 685 O O . VAL A 1 89 ? -6.616 2.761 26.234 1.00 64.94 89 VAL A O 1
ATOM 688 N N . GLY A 1 90 ? -7.732 1.640 24.651 1.00 61.12 90 GLY A N 1
ATOM 689 C CA . GLY A 1 90 ? -8.868 1.301 25.510 1.00 61.12 90 GLY A CA 1
ATOM 690 C C . GLY A 1 90 ? -8.493 0.461 26.736 1.00 61.12 90 GLY A C 1
ATOM 691 O O . GLY A 1 90 ? -9.141 0.586 27.774 1.00 61.12 90 GLY A O 1
ATOM 692 N N . LYS A 1 91 ? -7.440 -0.366 26.659 1.00 61.25 91 LYS A N 1
ATOM 693 C CA . LYS A 1 91 ? -6.921 -1.097 27.826 1.00 61.25 91 LYS A CA 1
ATOM 694 C C . LYS A 1 91 ? -6.193 -0.166 28.793 1.00 61.25 91 LYS A C 1
ATOM 696 O O . LYS A 1 91 ? -6.462 -0.246 29.985 1.00 61.25 91 LYS A O 1
ATOM 701 N N . TYR A 1 92 ? -5.325 0.721 28.304 1.00 61.59 92 TYR A N 1
ATOM 702 C CA . TYR A 1 92 ? -4.568 1.637 29.166 1.00 61.59 92 TYR A CA 1
ATOM 703 C C . TYR A 1 92 ? -5.447 2.691 29.842 1.00 61.59 92 TYR A C 1
ATOM 705 O O . TYR A 1 92 ? -5.260 2.948 31.025 1.00 61.59 92 TYR A O 1
ATOM 713 N N . VAL A 1 93 ? -6.441 3.241 29.135 1.00 62.41 93 VAL A N 1
ATOM 714 C CA . VAL A 1 93 ? -7.407 4.183 29.728 1.00 62.41 93 VAL A CA 1
ATOM 715 C C . VAL A 1 93 ? -8.245 3.490 30.803 1.00 62.41 93 VAL A C 1
ATOM 717 O O . VAL A 1 93 ? -8.403 4.019 31.894 1.00 62.41 93 VAL A O 1
ATOM 720 N N . LYS A 1 94 ? -8.728 2.266 30.553 1.00 63.59 94 LYS A N 1
ATOM 721 C CA . LYS A 1 94 ? -9.449 1.501 31.584 1.00 63.59 94 LYS A CA 1
ATOM 722 C C . LYS A 1 94 ? -8.563 1.181 32.786 1.00 63.59 94 LYS A C 1
ATOM 724 O O . LYS A 1 94 ? -9.020 1.294 33.917 1.00 63.59 94 LYS A O 1
ATOM 729 N N . LEU A 1 95 ? -7.308 0.798 32.548 1.00 65.88 95 LEU A N 1
ATOM 730 C CA . LEU A 1 95 ? -6.353 0.487 33.608 1.00 65.88 95 LEU A CA 1
ATOM 731 C C . LEU A 1 95 ? -6.055 1.720 34.471 1.00 65.88 95 LEU A C 1
ATOM 733 O O . LEU A 1 95 ? -6.048 1.609 35.693 1.00 65.88 95 LEU A O 1
ATOM 737 N N . SER A 1 96 ? -5.868 2.894 33.858 1.00 57.97 96 SER A N 1
ATOM 738 C CA . SER A 1 96 ? -5.612 4.133 34.596 1.00 57.97 96 SER A CA 1
ATOM 739 C C . SER A 1 96 ? -6.817 4.570 35.428 1.00 57.97 96 SER A C 1
ATOM 741 O O . SER A 1 96 ? -6.626 4.980 36.571 1.00 57.97 96 SER A O 1
ATOM 743 N N . THR A 1 97 ? -8.047 4.422 34.917 1.00 69.06 97 THR A N 1
ATOM 744 C CA . THR A 1 97 ? -9.282 4.704 35.674 1.00 69.06 97 THR A CA 1
ATOM 745 C C . THR A 1 97 ? -9.467 3.750 36.858 1.00 69.06 97 THR A C 1
ATOM 747 O O . THR A 1 97 ? -9.832 4.185 37.946 1.00 69.06 97 THR A O 1
ATOM 750 N N . ILE A 1 98 ? -9.177 2.455 36.680 1.00 71.31 98 ILE A N 1
ATOM 751 C CA . ILE A 1 98 ? -9.233 1.466 37.771 1.00 71.31 98 ILE A CA 1
ATOM 752 C C . ILE A 1 98 ? -8.199 1.800 38.853 1.00 71.31 98 ILE A C 1
ATOM 754 O O . ILE A 1 98 ? -8.526 1.799 40.037 1.00 71.31 98 ILE A O 1
ATOM 758 N N . LEU A 1 99 ? -6.966 2.124 38.453 1.00 70.56 99 LEU A N 1
ATOM 759 C CA . LEU A 1 99 ? -5.892 2.500 39.374 1.00 70.56 99 LEU A CA 1
ATOM 760 C C . LEU A 1 99 ? -6.223 3.768 40.162 1.00 70.56 99 LEU A C 1
ATOM 762 O O . LEU A 1 99 ? -6.038 3.790 41.374 1.00 70.56 99 LEU A O 1
ATOM 766 N N . THR A 1 100 ? -6.743 4.808 39.504 1.00 71.94 100 THR A N 1
ATOM 767 C CA . THR A 1 100 ? -7.156 6.035 40.205 1.00 71.94 100 THR A CA 1
ATOM 768 C C . THR A 1 100 ? -8.292 5.764 41.183 1.00 71.94 100 THR A C 1
ATOM 770 O O . THR A 1 100 ? -8.175 6.171 42.332 1.00 71.94 100 THR A O 1
ATOM 773 N N . GLY A 1 101 ? -9.321 5.006 40.788 1.00 72.19 101 GLY A N 1
ATOM 774 C CA . GLY A 1 101 ? -10.409 4.616 41.692 1.00 72.19 101 GLY A CA 1
ATOM 775 C C . GLY A 1 101 ? -9.934 3.822 42.916 1.00 72.19 101 GLY A C 1
ATOM 776 O O . GLY A 1 101 ? -10.368 4.101 44.030 1.00 72.19 101 GLY A O 1
ATOM 777 N N . LEU A 1 102 ? -8.994 2.887 42.733 1.00 74.50 102 LEU A N 1
ATOM 778 C CA . LEU A 1 102 ? -8.359 2.145 43.831 1.00 74.50 102 LEU A CA 1
ATOM 779 C C . LEU A 1 102 ? -7.581 3.064 44.780 1.00 74.50 102 LEU A C 1
ATOM 781 O O . LEU A 1 102 ? -7.725 2.951 45.993 1.00 74.50 102 LEU A O 1
ATOM 785 N N . ILE A 1 103 ? -6.783 3.992 44.246 1.00 77.06 103 ILE A N 1
ATOM 786 C CA . ILE A 1 103 ? -6.019 4.954 45.056 1.00 77.06 103 ILE A CA 1
ATOM 787 C C . ILE A 1 103 ? -6.961 5.852 45.866 1.00 77.06 103 ILE A C 1
ATOM 789 O O . ILE A 1 103 ? -6.679 6.139 47.028 1.00 77.06 103 ILE A O 1
ATOM 793 N N . THR A 1 104 ? -8.078 6.291 45.279 1.00 74.31 104 THR A N 1
ATOM 794 C CA . THR A 1 104 ? -9.083 7.086 45.993 1.00 74.31 104 THR A CA 1
ATOM 795 C C . THR A 1 104 ? -9.744 6.271 47.104 1.00 74.31 104 THR A C 1
ATOM 797 O O . THR A 1 104 ? -9.836 6.764 48.221 1.00 74.31 104 THR A O 1
ATOM 800 N N . ALA A 1 105 ? -10.111 5.014 46.836 1.00 68.94 105 ALA A N 1
ATOM 801 C CA . ALA A 1 105 ? -10.724 4.123 47.821 1.00 68.94 105 ALA A CA 1
ATOM 802 C C . ALA A 1 105 ? -9.798 3.791 49.005 1.00 68.94 105 ALA A C 1
ATOM 804 O O . ALA A 1 105 ? -10.274 3.677 50.122 1.00 68.94 105 ALA A O 1
ATOM 805 N N . ILE A 1 106 ? -8.482 3.677 48.788 1.00 74.69 106 ILE A N 1
ATOM 806 C CA . ILE A 1 106 ? -7.498 3.460 49.869 1.00 74.69 106 ILE A CA 1
ATOM 807 C C . ILE A 1 106 ? -7.312 4.720 50.736 1.00 74.69 106 ILE A C 1
ATOM 809 O O . ILE A 1 106 ? -6.917 4.625 51.893 1.00 74.69 106 ILE A O 1
ATOM 813 N N . LYS A 1 107 ? -7.556 5.910 50.175 1.00 64.69 107 LYS A N 1
ATOM 814 C CA . LYS A 1 107 ? -7.430 7.197 50.878 1.00 64.69 107 LYS A CA 1
ATOM 815 C C . LYS A 1 107 ? -8.679 7.612 51.667 1.00 64.69 107 LYS A C 1
ATOM 817 O O . LYS A 1 107 ? -8.611 8.637 52.344 1.00 64.69 107 LYS A O 1
ATOM 822 N N . THR A 1 108 ? -9.786 6.882 51.533 1.00 58.38 108 THR A N 1
ATOM 823 C CA . THR A 1 108 ? -11.048 7.122 52.262 1.00 58.38 108 THR A CA 1
ATOM 824 C C . THR A 1 108 ? -11.169 6.145 53.415 1.00 58.38 108 THR A C 1
ATOM 826 O O . THR A 1 108 ? -11.717 6.564 54.455 1.00 58.38 108 THR A O 1
#

Mean predicted aligned error: 8.62 Å

Sequence (108 aa):
MSSLGRSSKATYIALRITELTSIPLFALLVLYIVSGYGILNPLVVEVLTGLSYTEALRLHTSPVIRVAFIAIAITHTYAGFIVLINRRVGKYVKLSTILTGLITAIKT

Nearest PDB structures (foldseek):
  4mu6-assembly1_A  TM=5.361E-01  e=9.384E+00  Legionella pneumophila subsp. pneumophila str. Philadelphia 1
  6ixf-assembly1_A  TM=4.012E-01  e=7.889E+00  Homo sapiens
  6ixg-assembly1_A  TM=3.064E-01  e=9.942E+00  Homo sapiens

pLDDT: mean 86.63, std 15.01, range [42.69, 98.12]

Secondary structure (DSSP, 8-state):
--HHHHHHHHHHHHHHHHHHHHHHHHHHHHHHHHHHHHHHSHHHHHHHH---HHHHHHHHH-HHHHHHHHHHHHHHHHHHHHHHIIIIIHHHHHHHHHHHHHHHHHT-

Foldseek 3Di:
DDPVVVLVVLLVVLVVLLVVLVVVLVVLVVLLVLLVVCCVPVVVSCVVPVQHVVNSVCSNPPPVSVVVNVVSVVSNVVSVVSNCCSPPVVVVVVVVVVVVVVVVVVVD

Radius of gyration: 22.58 Å; Cα contacts (8 Å, |Δi|>4): 76; chains: 1; bounding box: 49×16×72 Å